Protein AF-A0A920TD44-F1 (afdb_monomer_lite)

pLDDT: mean 79.23, std 12.42, range [38.88, 91.06]

Foldseek 3Di:
DVVPQDDDPLSVQQVLLCVQPVHGDDPVRSVVLVVQLVVQLVVCVVPVVQLVVQQVVVPPRDVVPDDSSNSSSVSVSSVVSNVVVVVVPPD

Secondary structure (DSSP, 8-state):
-TTTS-SSHHHHHHHHHHHHHSSPPPHHHHHHHHHHHHHHHHHHHH-HHHHHHHHHTTSS---TTS-HHHHHHHHHHHHHHHHHHHHHS--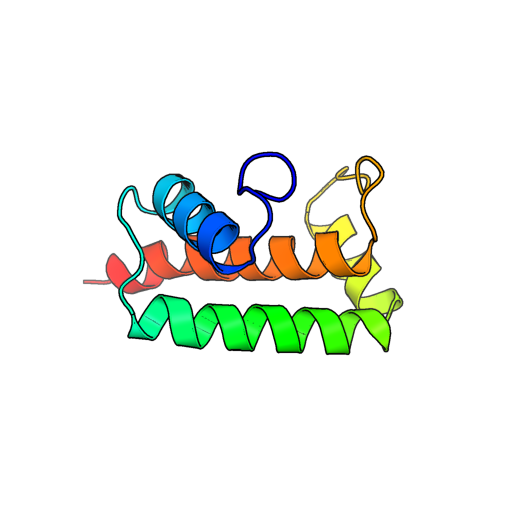

Structure (mmCIF, N/CA/C/O backbone):
data_AF-A0A920TD44-F1
#
_entry.id   AF-A0A920TD44-F1
#
loop_
_atom_site.group_PDB
_atom_site.id
_atom_site.type_symbol
_atom_site.label_atom_id
_atom_site.label_alt_id
_atom_site.label_comp_id
_atom_site.label_asym_id
_atom_site.label_entity_id
_atom_site.label_seq_id
_atom_site.pdbx_PDB_ins_code
_atom_site.Cartn_x
_atom_site.Cartn_y
_atom_site.Cartn_z
_atom_site.occupancy
_atom_site.B_iso_or_equiv
_atom_site.auth_seq_id
_atom_site.auth_comp_id
_atom_site.auth_asym_id
_atom_site.auth_atom_id
_atom_site.pdbx_PDB_model_num
ATOM 1 N N . MET A 1 1 ? -5.727 3.773 -4.996 1.00 66.12 1 MET A N 1
ATOM 2 C CA . MET A 1 1 ? -4.662 4.087 -4.007 1.00 66.12 1 MET A CA 1
ATOM 3 C C . MET A 1 1 ? -3.582 5.002 -4.566 1.00 66.12 1 MET A C 1
ATOM 5 O O . MET A 1 1 ? -3.459 6.098 -4.050 1.00 66.12 1 MET A O 1
ATOM 9 N N . ILE A 1 2 ? -2.841 4.616 -5.611 1.00 69.56 2 ILE A N 1
ATOM 10 C CA . ILE A 1 2 ? -1.719 5.432 -6.129 1.00 69.56 2 ILE A CA 1
ATOM 11 C C . ILE A 1 2 ? -2.192 6.777 -6.718 1.00 69.56 2 ILE A C 1
ATOM 13 O O . ILE A 1 2 ? -1.551 7.798 -6.496 1.00 69.56 2 ILE A O 1
ATOM 17 N N . ARG A 1 3 ? -3.356 6.794 -7.385 1.00 67.31 3 ARG A N 1
ATOM 18 C CA . ARG A 1 3 ? -3.958 8.002 -7.982 1.00 67.31 3 ARG A CA 1
ATOM 19 C C . ARG A 1 3 ? -4.787 8.857 -7.011 1.00 67.31 3 ARG A C 1
ATOM 21 O O . ARG A 1 3 ? -4.876 10.062 -7.179 1.00 67.31 3 ARG A O 1
ATOM 28 N N . GLU A 1 4 ? -5.398 8.234 -6.004 1.00 67.94 4 GLU A N 1
ATOM 29 C CA . GLU A 1 4 ? -6.433 8.865 -5.156 1.00 67.94 4 GLU A CA 1
ATOM 30 C C . GLU A 1 4 ? -6.023 9.027 -3.684 1.00 67.94 4 GLU A C 1
ATOM 32 O O . GLU A 1 4 ? -6.704 9.696 -2.915 1.00 67.94 4 GLU A O 1
ATOM 37 N N . GLY A 1 5 ? -4.925 8.398 -3.260 1.00 62.31 5 GLY A N 1
ATOM 38 C CA . GLY A 1 5 ? -4.500 8.341 -1.859 1.00 62.31 5 GLY A CA 1
ATOM 39 C C . GLY A 1 5 ? -3.713 9.554 -1.375 1.00 62.31 5 GLY A C 1
ATOM 40 O O . GLY A 1 5 ? -3.201 9.515 -0.265 1.00 62.31 5 GLY A O 1
ATOM 41 N N . GLY A 1 6 ? -3.593 10.609 -2.180 1.00 64.56 6 GLY A N 1
ATOM 42 C CA . GLY A 1 6 ? -2.780 11.780 -1.856 1.00 64.56 6 GLY A CA 1
ATOM 43 C C . GLY A 1 6 ? -1.269 11.541 -1.974 1.00 64.56 6 GLY A C 1
ATOM 44 O O . GLY A 1 6 ? -0.809 10.506 -2.469 1.00 64.56 6 GLY A O 1
ATOM 45 N N . SER A 1 7 ? -0.498 12.537 -1.529 1.00 70.94 7 SER A N 1
ATOM 46 C CA . SER A 1 7 ? 0.954 12.639 -1.748 1.00 70.94 7 SER A CA 1
ATOM 47 C C . SER A 1 7 ? 1.809 11.854 -0.749 1.00 70.94 7 SER A C 1
ATOM 49 O O . SER A 1 7 ? 3.023 11.785 -0.922 1.00 70.94 7 SER A O 1
ATOM 51 N N . SER A 1 8 ? 1.213 11.285 0.307 1.00 79.00 8 SER A N 1
ATOM 52 C CA . SER A 1 8 ? 1.945 10.570 1.359 1.00 79.00 8 SER A CA 1
ATOM 53 C C . SER A 1 8 ? 1.558 9.093 1.434 1.00 79.00 8 SER A C 1
ATOM 55 O O . SER A 1 8 ? 0.395 8.722 1.258 1.00 79.00 8 SER A O 1
ATOM 57 N N . ASP A 1 9 ? 2.521 8.237 1.785 1.00 80.00 9 ASP A N 1
ATOM 58 C CA . ASP A 1 9 ? 2.264 6.813 2.034 1.00 80.00 9 ASP A CA 1
ATOM 59 C C . ASP A 1 9 ? 1.222 6.607 3.140 1.00 80.00 9 ASP A C 1
ATOM 61 O O . ASP A 1 9 ? 0.421 5.677 3.084 1.00 80.00 9 ASP A O 1
ATOM 65 N N . ARG A 1 10 ? 1.176 7.501 4.135 1.00 80.38 10 ARG A N 1
ATOM 66 C CA . ARG A 1 10 ? 0.175 7.447 5.207 1.00 80.38 10 ARG A CA 1
ATOM 67 C C . ARG A 1 10 ? -1.237 7.705 4.697 1.00 80.38 10 ARG A C 1
ATOM 69 O O . ARG A 1 10 ? -2.159 7.020 5.133 1.00 80.38 10 ARG A O 1
ATOM 76 N N . ASP A 1 11 ? -1.428 8.656 3.794 1.00 83.50 11 ASP A N 1
ATOM 77 C CA . ASP A 1 11 ? -2.759 8.952 3.258 1.00 83.50 11 ASP A CA 1
ATOM 78 C C . ASP A 1 11 ? -3.220 7.864 2.286 1.00 83.50 11 ASP A C 1
ATOM 80 O O . ASP A 1 11 ? -4.375 7.430 2.338 1.00 83.50 11 ASP A O 1
ATOM 84 N N . ARG A 1 12 ? -2.283 7.299 1.520 1.00 85.94 12 ARG A N 1
ATOM 85 C CA . ARG A 1 12 ? -2.526 6.118 0.686 1.00 85.94 12 ARG A CA 1
ATOM 86 C C . ARG A 1 12 ? -2.915 4.902 1.528 1.00 85.94 12 ARG A C 1
ATOM 88 O O . ARG A 1 12 ? -3.852 4.200 1.155 1.00 85.94 12 ARG A O 1
ATOM 95 N N . LEU A 1 13 ? -2.281 4.692 2.686 1.00 85.44 13 LEU A N 1
ATOM 96 C CA . LEU A 1 13 ? -2.658 3.645 3.645 1.00 85.44 13 LEU A CA 1
ATOM 97 C C . LEU A 1 13 ? -4.036 3.889 4.270 1.00 85.44 13 LEU A C 1
ATOM 99 O O . LEU A 1 13 ? -4.836 2.961 4.349 1.00 85.44 13 LEU A O 1
ATOM 103 N N . LYS A 1 14 ? -4.362 5.124 4.673 1.00 85.62 14 LYS A N 1
ATOM 104 C CA . LYS A 1 14 ? -5.713 5.451 5.168 1.00 85.62 14 LYS A CA 1
ATOM 105 C C . LYS A 1 14 ? -6.774 5.154 4.111 1.00 85.62 14 LYS A C 1
ATOM 107 O O . LYS A 1 14 ? -7.815 4.590 4.439 1.00 85.62 14 LYS A O 1
ATOM 112 N N . LEU A 1 15 ? -6.508 5.515 2.854 1.00 85.50 15 LEU A N 1
ATOM 113 C CA . LEU A 1 15 ? -7.404 5.202 1.748 1.00 85.50 15 LEU A CA 1
ATOM 114 C C . LEU A 1 15 ? -7.519 3.686 1.541 1.00 85.50 15 LEU A C 1
ATOM 116 O O . LEU A 1 15 ? -8.631 3.198 1.383 1.00 85.50 15 LEU A O 1
ATOM 120 N N . ALA A 1 16 ? -6.406 2.946 1.591 1.00 85.62 16 ALA A N 1
ATOM 121 C CA . ALA A 1 16 ? -6.388 1.487 1.473 1.00 85.62 16 ALA A CA 1
ATOM 122 C C . ALA A 1 16 ? -7.323 0.814 2.488 1.00 85.62 16 ALA A C 1
ATOM 124 O O . ALA A 1 16 ? -8.170 0.011 2.110 1.00 85.62 16 ALA A O 1
ATOM 125 N N . PHE A 1 17 ? -7.210 1.190 3.764 1.00 86.31 17 PHE A N 1
ATOM 126 C CA . PHE A 1 17 ? -8.062 0.654 4.830 1.00 86.31 17 PHE A CA 1
ATOM 127 C C . PHE A 1 17 ? -9.515 1.062 4.664 1.00 86.31 17 PHE A C 1
ATOM 129 O O . PHE A 1 17 ? -10.404 0.235 4.832 1.00 86.31 17 PHE A O 1
ATOM 136 N N . ARG A 1 18 ? -9.775 2.319 4.300 1.00 84.94 18 ARG A N 1
ATOM 137 C CA . ARG A 1 18 ? -11.147 2.775 4.087 1.00 84.94 18 ARG A CA 1
ATOM 138 C C . ARG A 1 18 ? -11.824 2.014 2.945 1.00 84.94 18 ARG A C 1
ATOM 140 O O . ARG A 1 18 ? -13.008 1.725 3.051 1.00 84.94 18 ARG A O 1
ATOM 147 N N . LEU A 1 19 ? -11.084 1.694 1.882 1.00 84.12 19 LEU A N 1
ATOM 148 C CA . LEU A 1 19 ? -11.596 0.931 0.741 1.00 84.12 19 LEU A CA 1
ATOM 149 C C . LEU A 1 19 ? -11.794 -0.557 1.060 1.00 84.12 19 LEU A C 1
ATOM 151 O O . LEU A 1 19 ? -12.742 -1.147 0.562 1.00 84.12 19 LEU A O 1
ATOM 155 N N . ALA A 1 20 ? -10.910 -1.158 1.858 1.00 83.88 20 ALA A N 1
ATOM 156 C CA . ALA A 1 20 ? -10.915 -2.601 2.103 1.00 83.88 20 ALA A CA 1
ATOM 157 C C . ALA A 1 20 ? -11.713 -3.031 3.346 1.00 83.88 20 ALA A C 1
ATOM 159 O O . ALA A 1 20 ? -12.328 -4.088 3.335 1.00 83.88 20 ALA A O 1
ATOM 160 N N . VAL A 1 21 ? -11.678 -2.239 4.421 1.00 82.56 21 VAL A N 1
ATOM 161 C CA . VAL A 1 21 ? -12.250 -2.595 5.736 1.00 82.56 21 VAL A CA 1
ATOM 162 C C . VAL A 1 21 ? -13.102 -1.473 6.345 1.00 82.56 21 VAL A C 1
ATOM 164 O O . VAL A 1 21 ? -13.416 -1.510 7.531 1.00 82.56 21 VAL A O 1
ATOM 167 N N . SER A 1 22 ? -13.439 -0.436 5.567 1.00 85.19 22 SER A N 1
ATOM 168 C CA . SER A 1 22 ? -14.337 0.673 5.949 1.00 85.19 22 SER A CA 1
ATOM 169 C C . SER A 1 22 ? -13.982 1.432 7.239 1.00 85.19 22 SER A C 1
ATOM 171 O O . SER A 1 22 ? -14.787 2.213 7.742 1.00 85.19 22 SER A O 1
ATOM 173 N N . ARG A 1 23 ? -12.755 1.285 7.753 1.00 84.62 23 ARG A N 1
ATOM 174 C CA . ARG A 1 23 ? -12.244 1.997 8.936 1.00 84.62 23 ARG A CA 1
ATOM 175 C C . ARG A 1 23 ? -10.898 2.655 8.660 1.00 84.62 23 ARG A C 1
ATOM 177 O O . ARG A 1 23 ? -10.283 2.437 7.621 1.00 84.62 23 ARG A O 1
ATOM 184 N N . LYS A 1 24 ? -10.419 3.467 9.603 1.00 82.06 24 LYS A N 1
ATOM 185 C CA . LYS A 1 24 ? -9.032 3.953 9.592 1.00 82.06 24 LYS A CA 1
ATOM 186 C C . LYS A 1 24 ? -8.104 2.886 10.201 1.00 82.06 24 LYS A C 1
ATOM 188 O O . LYS A 1 24 ? -8.542 2.151 11.092 1.00 82.06 24 LYS A O 1
ATOM 193 N N . PRO A 1 25 ? -6.842 2.793 9.747 1.00 85.19 25 PRO A N 1
ATOM 194 C CA . PRO A 1 25 ? -5.852 1.974 10.430 1.00 85.19 25 PRO A CA 1
ATOM 195 C C . PRO A 1 25 ? -5.561 2.570 11.810 1.00 85.19 25 PRO A C 1
ATOM 197 O O . PRO A 1 25 ? -5.544 3.793 11.973 1.00 85.19 25 PRO A O 1
ATOM 200 N N . THR A 1 26 ? -5.298 1.712 12.787 1.00 87.12 26 THR A N 1
ATOM 201 C CA . THR A 1 26 ? -4.695 2.114 14.064 1.00 87.12 26 THR A CA 1
ATOM 202 C C . THR A 1 26 ? -3.253 2.582 13.844 1.00 87.12 26 THR A C 1
ATOM 204 O O . THR A 1 26 ? -2.643 2.299 12.809 1.00 87.12 26 THR A O 1
ATOM 207 N N . GLU A 1 27 ? -2.662 3.278 14.817 1.00 85.75 27 GLU A N 1
ATOM 208 C CA . GLU A 1 27 ? -1.269 3.736 14.705 1.00 85.75 27 GLU A CA 1
ATOM 209 C C . GLU A 1 27 ? -0.275 2.577 14.530 1.00 85.75 27 GLU A C 1
ATOM 211 O O . GLU A 1 27 ? 0.668 2.683 13.742 1.00 85.75 27 GLU A O 1
ATOM 216 N N . SER A 1 28 ? -0.518 1.446 15.202 1.00 84.38 28 SER A N 1
ATOM 217 C CA . SER A 1 28 ? 0.320 0.246 15.090 1.00 84.38 28 SER A CA 1
ATOM 218 C C . SER A 1 28 ? 0.240 -0.389 13.696 1.00 84.38 28 SER A C 1
ATOM 220 O O . SER A 1 28 ? 1.272 -0.712 13.093 1.00 84.38 28 SER A O 1
ATOM 222 N N . GLU A 1 29 ? -0.969 -0.507 13.135 1.00 85.38 29 GLU A N 1
ATOM 223 C CA . GLU A 1 29 ? -1.187 -1.011 11.772 1.00 85.38 29 GLU A CA 1
ATOM 224 C C . GLU A 1 29 ? -0.562 -0.080 10.733 1.00 85.38 29 GLU A C 1
ATOM 226 O O . GLU A 1 29 ? 0.173 -0.534 9.853 1.00 85.38 29 GLU A O 1
ATOM 231 N N . ALA A 1 30 ? -0.796 1.229 10.865 1.00 85.31 30 ALA A N 1
ATOM 232 C CA . ALA A 1 30 ? -0.233 2.229 9.970 1.00 85.31 30 ALA A CA 1
ATOM 233 C C . ALA A 1 30 ? 1.301 2.202 10.016 1.00 85.31 30 ALA A C 1
ATOM 235 O O . ALA A 1 30 ? 1.945 2.174 8.970 1.00 85.31 30 ALA A O 1
ATOM 236 N N . GLY A 1 31 ? 1.899 2.132 11.209 1.00 85.62 31 GLY A N 1
ATOM 237 C CA . GLY A 1 31 ? 3.348 2.033 11.376 1.00 85.62 31 GLY A CA 1
ATOM 238 C C . GLY A 1 31 ? 3.930 0.760 10.758 1.00 85.62 31 GLY A C 1
ATOM 239 O O . GLY A 1 31 ? 4.948 0.806 10.062 1.00 85.62 31 GLY A O 1
ATOM 240 N N . SER A 1 32 ? 3.275 -0.381 10.969 1.00 87.75 32 SER A N 1
ATOM 241 C CA . SER A 1 32 ? 3.713 -1.667 10.419 1.00 87.75 32 SER A CA 1
ATOM 242 C C . SER A 1 32 ? 3.620 -1.705 8.898 1.00 87.75 32 SER A C 1
ATOM 244 O O . SER A 1 32 ? 4.560 -2.161 8.239 1.00 87.75 32 SER A O 1
ATOM 246 N N . LEU A 1 33 ? 2.546 -1.155 8.331 1.00 87.44 33 LEU A N 1
ATOM 247 C CA . LEU A 1 33 ? 2.354 -1.104 6.889 1.00 87.44 33 LEU A CA 1
ATOM 248 C C . LEU A 1 33 ? 3.210 -0.046 6.206 1.00 87.44 33 LEU A C 1
ATOM 250 O O . LEU A 1 33 ? 3.720 -0.325 5.129 1.00 87.44 33 LEU A O 1
ATOM 254 N N . SER A 1 34 ? 3.478 1.104 6.830 1.00 87.94 34 SER A N 1
ATOM 255 C CA . SER A 1 34 ? 4.469 2.054 6.307 1.00 87.94 34 SER A CA 1
ATOM 256 C C . SER A 1 34 ? 5.846 1.397 6.195 1.00 87.94 34 SER A C 1
ATOM 258 O O . SER A 1 34 ? 6.476 1.457 5.141 1.00 87.94 34 SER A O 1
ATOM 260 N N . ARG A 1 35 ? 6.287 0.668 7.232 1.00 89.38 35 ARG A N 1
ATOM 261 C CA . ARG A 1 35 ? 7.538 -0.107 7.162 1.00 89.38 35 ARG A CA 1
ATOM 262 C C . ARG A 1 35 ? 7.483 -1.184 6.076 1.00 89.38 35 ARG A C 1
ATOM 264 O O . ARG A 1 35 ? 8.489 -1.433 5.416 1.00 89.38 35 ARG A O 1
ATOM 271 N N . PHE A 1 36 ? 6.336 -1.837 5.898 1.00 89.44 36 PHE A N 1
ATOM 272 C CA . PHE A 1 36 ? 6.147 -2.844 4.856 1.00 89.44 36 PHE A CA 1
ATOM 273 C C . PHE A 1 36 ? 6.252 -2.242 3.449 1.00 89.44 36 PHE A C 1
ATOM 275 O O . PHE A 1 36 ? 7.031 -2.765 2.655 1.00 89.44 36 PHE A O 1
ATOM 282 N N . VAL A 1 37 ? 5.569 -1.123 3.169 1.00 88.62 37 VAL A N 1
ATOM 283 C CA . VAL A 1 37 ? 5.658 -0.377 1.898 1.00 88.62 37 VAL A CA 1
ATOM 284 C C . VAL A 1 37 ? 7.116 -0.050 1.592 1.00 88.62 37 VAL A C 1
ATOM 286 O O . VAL A 1 37 ? 7.607 -0.410 0.526 1.00 88.62 37 VAL A O 1
ATOM 289 N N . SER A 1 38 ? 7.850 0.543 2.541 1.00 89.31 38 SER A N 1
ATOM 290 C CA . SER A 1 38 ? 9.259 0.894 2.329 1.00 89.31 38 SER A CA 1
ATOM 291 C C . SER A 1 38 ? 10.138 -0.328 2.038 1.00 89.31 38 SER A C 1
ATOM 293 O O . SER A 1 38 ? 11.049 -0.246 1.213 1.00 89.31 38 SER A O 1
ATOM 295 N N . ARG A 1 39 ? 9.878 -1.477 2.679 1.00 90.06 39 ARG A N 1
ATOM 296 C CA . ARG A 1 39 ? 10.595 -2.728 2.376 1.00 90.06 39 ARG A CA 1
ATOM 297 C C . ARG A 1 39 ? 10.269 -3.251 0.979 1.00 90.06 39 ARG A C 1
ATOM 299 O O . ARG A 1 39 ? 11.188 -3.664 0.279 1.00 90.06 39 ARG A O 1
ATOM 306 N N . GLN A 1 40 ? 9.001 -3.217 0.566 1.00 90.38 40 GLN A N 1
ATOM 307 C CA . GLN A 1 40 ? 8.605 -3.648 -0.778 1.00 90.38 40 GLN A CA 1
ATOM 308 C C . GLN A 1 40 ? 9.186 -2.730 -1.855 1.00 90.38 40 GLN A C 1
ATOM 310 O O . GLN A 1 40 ? 9.724 -3.226 -2.836 1.00 90.38 40 GLN A O 1
ATOM 315 N N . MET A 1 41 ? 9.177 -1.414 -1.636 1.00 89.12 41 MET A N 1
ATOM 316 C CA . MET A 1 41 ? 9.814 -0.444 -2.531 1.00 89.12 41 MET A CA 1
ATOM 317 C C . MET A 1 41 ? 11.303 -0.748 -2.729 1.00 89.12 41 MET A C 1
ATOM 319 O O . MET A 1 41 ? 11.763 -0.839 -3.862 1.00 89.12 41 MET A O 1
ATOM 323 N N . LYS A 1 42 ? 12.053 -0.978 -1.641 1.00 91.06 42 LYS A N 1
ATOM 324 C CA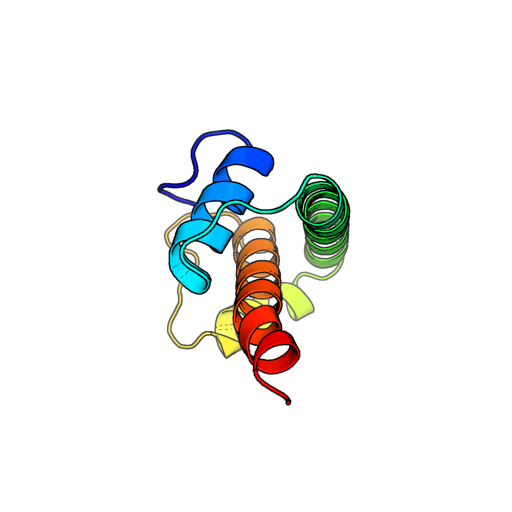 . LYS A 1 42 ? 13.476 -1.348 -1.727 1.00 91.06 42 LYS A CA 1
ATOM 325 C C . LYS A 1 42 ? 13.676 -2.675 -2.457 1.00 91.06 42 LYS A C 1
ATOM 327 O O . LYS A 1 42 ? 14.516 -2.758 -3.344 1.00 91.06 42 LYS A O 1
ATOM 332 N N . ARG A 1 43 ? 12.875 -3.690 -2.122 1.00 89.00 43 ARG A N 1
ATOM 333 C CA . ARG A 1 43 ? 12.944 -5.014 -2.753 1.00 89.00 43 ARG A CA 1
ATOM 334 C C . ARG A 1 43 ? 12.696 -4.936 -4.258 1.00 89.00 43 ARG A C 1
ATOM 336 O O . ARG A 1 43 ? 13.480 -5.472 -5.026 1.00 89.00 43 ARG A O 1
ATOM 343 N N . PHE A 1 44 ? 11.628 -4.267 -4.678 1.00 88.50 44 PHE A N 1
ATOM 344 C CA . PHE A 1 44 ? 11.255 -4.150 -6.088 1.00 88.50 44 PHE A CA 1
ATOM 345 C C . PHE A 1 44 ? 12.121 -3.154 -6.865 1.00 88.50 44 PHE A C 1
ATOM 347 O O . PHE A 1 44 ? 12.111 -3.175 -8.092 1.00 88.50 44 PHE A O 1
ATOM 354 N N . ALA A 1 45 ? 12.874 -2.289 -6.180 1.00 88.06 45 ALA A N 1
ATOM 355 C CA . ALA A 1 45 ? 13.917 -1.484 -6.807 1.00 88.06 45 ALA A CA 1
ATOM 356 C C . ALA A 1 45 ? 15.144 -2.338 -7.171 1.00 88.06 45 ALA A C 1
ATOM 358 O O . ALA A 1 45 ? 15.765 -2.099 -8.200 1.00 88.06 45 ALA A O 1
ATOM 359 N N . THR A 1 46 ? 15.477 -3.345 -6.354 1.00 89.75 46 THR A N 1
ATOM 360 C CA . THR A 1 46 ? 16.606 -4.262 -6.605 1.00 89.75 46 THR A CA 1
ATOM 361 C C . THR A 1 46 ? 16.226 -5.506 -7.410 1.00 89.75 46 THR A C 1
ATOM 363 O O . THR A 1 46 ? 17.088 -6.128 -8.015 1.00 89.75 46 THR A O 1
ATOM 366 N N . ASP A 1 47 ? 14.946 -5.880 -7.414 1.00 89.12 47 ASP A N 1
ATOM 367 C CA . ASP A 1 47 ? 14.424 -7.085 -8.061 1.00 89.12 47 ASP A CA 1
ATOM 368 C C . ASP A 1 47 ? 13.205 -6.732 -8.924 1.00 89.12 47 ASP A C 1
ATOM 370 O O . ASP A 1 47 ? 12.041 -6.824 -8.512 1.00 89.12 47 ASP A O 1
ATOM 374 N N . LYS A 1 48 ? 13.501 -6.285 -10.147 1.00 85.81 48 LYS A N 1
ATOM 375 C CA . LYS A 1 48 ? 12.489 -5.899 -11.133 1.00 85.81 48 LYS A CA 1
ATOM 376 C C . LYS A 1 48 ? 11.631 -7.092 -11.568 1.00 85.81 48 LYS A C 1
ATOM 378 O O . LYS A 1 48 ? 10.429 -6.926 -11.750 1.00 85.81 48 LYS A O 1
ATOM 383 N N . ALA A 1 49 ? 12.209 -8.291 -11.662 1.00 87.19 49 ALA A N 1
ATOM 384 C CA . ALA A 1 49 ? 11.483 -9.502 -12.044 1.00 87.19 49 ALA A CA 1
ATOM 385 C C . ALA A 1 49 ? 10.401 -9.859 -11.011 1.00 87.19 49 ALA A C 1
ATOM 387 O O . ALA A 1 49 ? 9.269 -10.191 -11.372 1.00 87.19 49 ALA A O 1
ATOM 388 N N . ALA A 1 50 ? 10.700 -9.721 -9.714 1.00 85.19 50 ALA A N 1
ATOM 389 C CA . ALA A 1 50 ? 9.689 -9.872 -8.673 1.00 85.19 50 ALA A CA 1
ATOM 390 C C . ALA A 1 50 ? 8.581 -8.812 -8.781 1.00 85.19 50 ALA A C 1
ATOM 392 O O . ALA A 1 50 ? 7.412 -9.138 -8.565 1.00 85.19 50 ALA A O 1
ATOM 393 N N . ALA A 1 51 ? 8.921 -7.570 -9.142 1.00 85.69 51 ALA A N 1
ATOM 394 C CA . ALA A 1 51 ? 7.936 -6.511 -9.349 1.00 85.69 51 ALA A CA 1
ATOM 395 C C . ALA A 1 51 ? 6.994 -6.840 -10.522 1.00 85.69 51 ALA A C 1
ATOM 397 O O . ALA A 1 51 ? 5.775 -6.802 -10.359 1.00 85.69 51 ALA A O 1
ATOM 398 N N . GLU A 1 52 ? 7.542 -7.254 -11.669 1.00 85.44 52 GLU A N 1
ATOM 399 C CA . GLU A 1 52 ? 6.770 -7.681 -12.846 1.00 85.44 52 GLU A C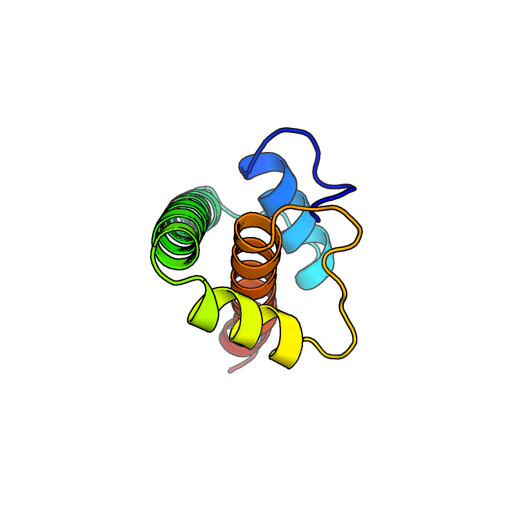A 1
ATOM 400 C C . GLU A 1 52 ? 5.849 -8.854 -12.517 1.00 85.44 52 GLU A C 1
ATOM 402 O O . GLU A 1 52 ? 4.680 -8.846 -12.903 1.00 85.44 52 GLU A O 1
ATOM 407 N N . LYS A 1 53 ? 6.329 -9.828 -11.737 1.00 86.06 53 LYS A N 1
ATOM 408 C CA . LYS A 1 53 ? 5.516 -10.964 -11.293 1.00 86.06 53 LYS A CA 1
ATOM 409 C C . LYS A 1 53 ? 4.335 -10.524 -10.431 1.00 86.06 53 LYS A C 1
ATOM 411 O O . LYS A 1 53 ? 3.235 -11.040 -10.607 1.00 86.06 53 LYS A O 1
ATOM 416 N N . VAL A 1 54 ? 4.536 -9.577 -9.514 1.00 84.06 54 VAL A N 1
ATOM 417 C CA . VAL A 1 54 ? 3.457 -9.054 -8.658 1.00 84.06 54 VAL A CA 1
ATOM 418 C C . VAL A 1 54 ? 2.418 -8.293 -9.476 1.00 84.06 54 VAL A C 1
ATOM 420 O O . VAL A 1 54 ? 1.222 -8.494 -9.259 1.00 84.06 54 VAL A O 1
ATOM 423 N N . VAL A 1 55 ? 2.859 -7.459 -10.421 1.00 82.62 55 VAL A N 1
ATOM 424 C CA . VAL A 1 55 ? 1.962 -6.698 -11.303 1.00 82.62 55 VAL A CA 1
ATOM 425 C C . VAL A 1 55 ? 1.179 -7.632 -12.226 1.00 82.62 55 VAL A C 1
ATOM 427 O O . VAL A 1 55 ? -0.045 -7.545 -12.281 1.00 82.62 55 VAL A O 1
ATOM 430 N N . SER A 1 56 ? 1.856 -8.595 -12.857 1.00 81.25 56 SER A N 1
ATOM 431 C CA . SER A 1 56 ? 1.237 -9.576 -13.763 1.00 81.25 56 SER A CA 1
ATOM 432 C C . SER A 1 56 ? 0.270 -10.513 -13.034 1.00 81.25 56 SER A C 1
ATOM 434 O O . SER A 1 56 ? -0.776 -10.878 -13.563 1.00 81.25 56 SER A O 1
ATOM 436 N N . ALA A 1 57 ? 0.567 -10.867 -11.779 1.00 74.69 57 ALA A N 1
ATOM 437 C CA . ALA A 1 57 ? -0.337 -11.651 -10.938 1.00 74.69 57 ALA A CA 1
ATOM 438 C C . ALA A 1 57 ? -1.596 -10.873 -10.508 1.00 74.69 57 ALA A C 1
ATOM 440 O O . ALA A 1 57 ? -2.496 -11.461 -9.915 1.00 74.69 57 ALA A O 1
ATOM 441 N N . GLY A 1 58 ? -1.650 -9.559 -10.745 1.00 63.69 58 GLY A N 1
ATOM 442 C CA . GLY A 1 58 ? -2.840 -8.722 -10.589 1.00 63.69 58 GLY A CA 1
ATOM 443 C C . GLY A 1 58 ? -3.704 -8.624 -11.855 1.00 63.69 58 GLY A C 1
ATOM 444 O O . GLY A 1 58 ? -4.570 -7.754 -11.909 1.00 63.69 58 GLY A O 1
ATOM 445 N N . GLY A 1 59 ? -3.464 -9.458 -12.877 1.00 63.84 59 GLY A N 1
ATOM 446 C CA . GLY A 1 59 ? -4.184 -9.452 -14.158 1.00 63.84 59 GLY A CA 1
ATOM 447 C C . GLY A 1 59 ? -3.569 -8.508 -15.201 1.00 63.84 59 GLY A C 1
ATOM 448 O O . GLY A 1 59 ? -2.384 -8.192 -15.136 1.00 63.84 59 GLY A O 1
ATOM 449 N N . ASN A 1 60 ? -4.382 -8.011 -16.146 1.00 54.38 60 ASN A N 1
ATOM 450 C CA . ASN A 1 60 ? -4.011 -7.062 -17.224 1.00 54.38 60 ASN A CA 1
ATOM 451 C C . ASN A 1 60 ? -3.677 -5.634 -16.737 1.00 54.38 60 ASN A C 1
ATOM 453 O O . ASN A 1 60 ? -3.862 -4.637 -17.438 1.00 54.38 60 ASN A O 1
ATOM 457 N N . SER A 1 61 ? -3.187 -5.531 -15.512 1.00 57.19 61 SER A N 1
ATOM 458 C CA . SER A 1 61 ? -2.872 -4.296 -14.823 1.00 57.19 61 SER A CA 1
ATOM 459 C C . SER A 1 61 ? -1.564 -3.725 -15.369 1.00 57.19 61 SER A C 1
ATOM 461 O O . SER A 1 61 ? -0.493 -3.941 -14.810 1.00 57.19 61 SER A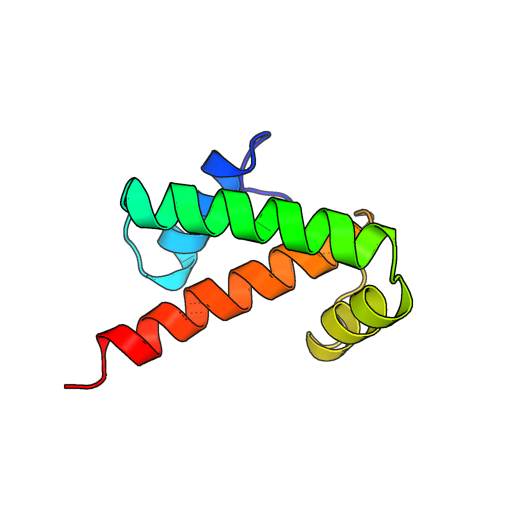 O 1
ATOM 463 N N . THR A 1 62 ? -1.621 -3.003 -16.490 1.00 62.91 62 THR A N 1
ATOM 464 C CA . THR A 1 62 ? -0.491 -2.164 -16.914 1.00 62.91 62 THR A CA 1
ATOM 465 C C . THR A 1 62 ? -0.212 -1.138 -15.818 1.00 62.91 62 THR A C 1
ATOM 467 O O . THR A 1 62 ? -1.121 -0.744 -15.087 1.00 62.91 62 THR A O 1
ATOM 470 N N . THR A 1 63 ? 1.029 -0.669 -15.678 1.00 67.19 63 THR A N 1
ATOM 471 C CA . THR A 1 63 ? 1.393 0.247 -14.581 1.00 67.19 63 THR A CA 1
ATOM 472 C C . THR A 1 63 ? 0.693 1.614 -14.660 1.00 67.19 63 THR A C 1
ATOM 474 O O . THR A 1 63 ? 0.915 2.454 -13.793 1.00 67.19 63 THR A O 1
ATOM 477 N N . GLN A 1 64 ? -0.170 1.847 -15.664 1.00 70.12 64 GLN A N 1
ATOM 478 C CA . GLN A 1 64 ? -0.949 3.075 -15.885 1.00 70.12 64 GLN A CA 1
A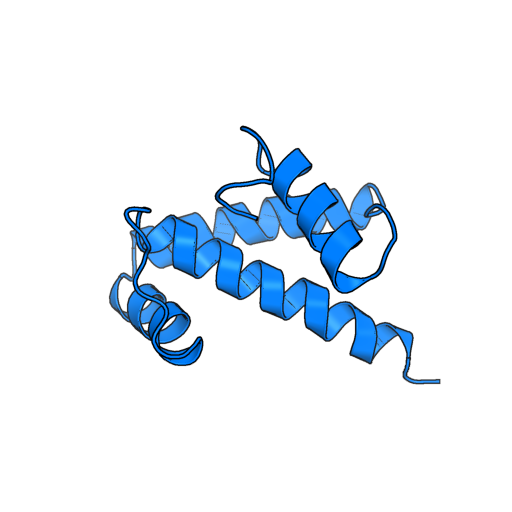TOM 479 C C . GLN A 1 64 ? -0.072 4.341 -15.824 1.00 70.12 64 GLN A C 1
ATOM 481 O O . GLN A 1 64 ? -0.497 5.377 -15.323 1.00 70.12 64 GLN A O 1
ATOM 486 N N . GLY A 1 65 ? 1.178 4.243 -16.292 1.00 73.69 65 GLY A N 1
ATOM 487 C CA . GLY A 1 65 ? 2.155 5.338 -16.262 1.00 73.69 65 GLY A CA 1
ATOM 488 C C . GLY A 1 65 ? 2.925 5.501 -14.944 1.00 73.69 65 GLY A C 1
ATOM 489 O O . GLY A 1 65 ? 3.792 6.365 -14.863 1.00 73.69 65 GLY A O 1
ATOM 490 N N . HIS A 1 66 ? 2.669 4.675 -13.925 1.00 78.25 66 HIS A N 1
ATOM 491 C CA . HIS A 1 66 ? 3.416 4.691 -12.665 1.00 78.25 66 HIS A CA 1
ATOM 492 C C . HIS A 1 66 ? 4.691 3.832 -12.722 1.00 78.25 66 HIS A C 1
ATOM 494 O O . HIS A 1 66 ? 4.756 2.858 -13.485 1.00 78.25 66 HIS A O 1
ATOM 500 N N . PRO A 1 67 ? 5.699 4.137 -11.880 1.00 84.88 67 PRO A N 1
ATOM 501 C CA . PRO A 1 67 ? 6.861 3.276 -11.708 1.00 84.88 67 PRO A CA 1
ATOM 502 C C . PRO A 1 67 ? 6.438 1.862 -11.303 1.00 84.88 67 PRO A C 1
ATOM 504 O O . PRO A 1 67 ? 5.674 1.674 -10.355 1.00 84.88 67 PRO A O 1
ATOM 507 N N . LEU A 1 68 ? 6.977 0.856 -11.992 1.00 85.19 68 LEU A N 1
ATOM 508 C CA . LEU A 1 68 ? 6.685 -0.556 -11.733 1.00 85.19 68 LEU A CA 1
ATOM 509 C C . LEU A 1 68 ? 6.910 -0.940 -10.260 1.00 85.19 68 LEU A C 1
ATOM 511 O O . LEU A 1 68 ? 6.105 -1.657 -9.673 1.00 85.19 68 LEU A O 1
ATOM 515 N N . THR A 1 69 ? 7.978 -0.417 -9.657 1.00 87.00 69 THR A N 1
ATOM 516 C CA . THR A 1 69 ? 8.321 -0.600 -8.242 1.00 87.00 69 THR A CA 1
ATOM 517 C C . THR A 1 69 ? 7.214 -0.107 -7.313 1.00 87.00 69 THR A C 1
ATOM 519 O O . THR A 1 69 ? 6.804 -0.829 -6.404 1.00 87.00 69 THR A O 1
ATOM 522 N N . GLU A 1 70 ? 6.705 1.104 -7.559 1.00 84.75 70 GLU A N 1
ATOM 523 C CA . GLU A 1 70 ? 5.621 1.697 -6.775 1.00 84.75 70 GLU A CA 1
ATOM 524 C C . GLU A 1 70 ? 4.330 0.903 -6.957 1.00 84.75 70 GLU A C 1
ATOM 526 O O . GLU A 1 70 ? 3.671 0.562 -5.974 1.00 84.75 70 GLU A O 1
ATOM 531 N N . TYR A 1 71 ? 4.010 0.543 -8.200 1.00 86.62 71 TYR A N 1
ATOM 532 C CA . TYR A 1 71 ? 2.832 -0.253 -8.510 1.00 86.62 71 TYR A CA 1
ATOM 533 C C . TYR A 1 71 ? 2.857 -1.600 -7.775 1.00 86.62 71 TYR A C 1
ATOM 535 O O . TYR A 1 71 ? 1.936 -1.908 -7.020 1.00 86.62 71 TYR A O 1
ATOM 543 N N . ALA A 1 72 ? 3.949 -2.359 -7.901 1.00 88.06 72 ALA A N 1
ATOM 544 C CA . ALA A 1 72 ? 4.118 -3.650 -7.241 1.00 88.06 72 ALA A CA 1
ATOM 545 C C . ALA A 1 72 ? 4.070 -3.542 -5.706 1.00 88.06 72 ALA A C 1
ATOM 547 O O . ALA A 1 72 ? 3.428 -4.365 -5.046 1.00 88.06 72 ALA A O 1
ATOM 548 N N . ALA A 1 73 ? 4.698 -2.513 -5.124 1.00 89.38 73 ALA A N 1
ATOM 549 C CA . ALA A 1 73 ? 4.671 -2.284 -3.680 1.00 89.38 73 ALA A CA 1
ATOM 550 C C . ALA A 1 73 ? 3.240 -2.069 -3.166 1.00 89.38 73 ALA A C 1
ATOM 552 O O . ALA A 1 73 ? 2.828 -2.709 -2.195 1.00 89.38 73 ALA A O 1
ATOM 553 N N . TRP A 1 74 ? 2.451 -1.228 -3.839 1.00 87.69 74 TRP A N 1
ATOM 554 C CA . TRP A 1 74 ? 1.064 -0.972 -3.449 1.00 87.69 74 TRP A CA 1
ATOM 555 C C . TRP A 1 74 ? 0.124 -2.138 -3.753 1.00 87.69 74 TRP A C 1
ATOM 557 O O . TRP A 1 74 ? -0.804 -2.364 -2.979 1.00 87.69 74 TRP A O 1
ATOM 567 N N . THR A 1 75 ? 0.378 -2.931 -4.797 1.00 87.56 75 THR A N 1
ATOM 568 C CA . THR A 1 75 ? -0.335 -4.198 -5.025 1.00 87.56 75 THR A CA 1
ATOM 569 C C . THR A 1 75 ? -0.096 -5.178 -3.875 1.00 87.56 75 THR A C 1
ATOM 571 O O . THR A 1 75 ? -1.040 -5.802 -3.390 1.00 87.56 75 THR A O 1
ATOM 574 N N . ALA A 1 76 ? 1.142 -5.298 -3.385 1.00 87.75 76 ALA A N 1
ATOM 575 C CA . ALA A 1 76 ? 1.450 -6.145 -2.234 1.00 87.75 76 ALA A CA 1
ATOM 576 C C . ALA A 1 76 ? 0.749 -5.651 -0.957 1.00 87.75 76 ALA A C 1
ATOM 578 O O . ALA A 1 76 ? 0.188 -6.450 -0.211 1.00 87.75 76 ALA A O 1
ATOM 579 N N . VAL A 1 77 ? 0.724 -4.336 -0.725 1.00 87.81 77 VAL A N 1
ATOM 580 C CA . VAL A 1 77 ? 0.000 -3.729 0.407 1.00 87.81 77 VAL A CA 1
ATOM 581 C C . VAL A 1 77 ? -1.497 -3.994 0.304 1.00 87.81 77 VAL A C 1
ATOM 583 O O . VAL A 1 77 ? -2.101 -4.393 1.293 1.00 87.81 77 VAL A O 1
ATOM 586 N N . ALA A 1 78 ? -2.085 -3.842 -0.886 1.00 85.75 78 ALA A N 1
ATOM 587 C CA . ALA A 1 78 ? -3.492 -4.144 -1.132 1.00 85.75 78 ALA A CA 1
ATOM 588 C C . ALA A 1 78 ? -3.827 -5.580 -0.719 1.00 85.75 78 ALA A C 1
ATOM 590 O O . ALA A 1 78 ? -4.787 -5.797 0.010 1.00 85.75 78 ALA A O 1
ATOM 591 N N . ARG A 1 79 ? -2.991 -6.550 -1.114 1.00 85.94 79 ARG A N 1
ATOM 592 C CA . ARG A 1 79 ? -3.156 -7.956 -0.718 1.00 85.94 79 ARG A CA 1
ATOM 593 C C . ARG A 1 79 ? -3.124 -8.125 0.796 1.00 85.94 79 ARG A C 1
ATOM 595 O O . ARG A 1 79 ? -3.976 -8.826 1.322 1.00 85.94 79 ARG A O 1
ATOM 602 N N . VAL A 1 80 ? -2.188 -7.482 1.495 1.00 86.31 80 VAL A N 1
ATOM 603 C CA . VAL A 1 80 ? -2.110 -7.562 2.964 1.00 86.31 80 VAL A CA 1
ATOM 604 C C . VAL A 1 80 ? -3.363 -6.975 3.615 1.00 86.31 80 VAL A C 1
ATOM 606 O O . VAL A 1 80 ? -3.938 -7.610 4.490 1.00 86.31 80 VAL A O 1
ATOM 609 N N . VAL A 1 81 ? -3.822 -5.802 3.171 1.00 83.94 81 VAL A N 1
ATOM 610 C CA . VAL A 1 81 ? -5.019 -5.152 3.733 1.00 83.94 81 VAL A CA 1
ATOM 611 C C . VAL A 1 81 ? -6.295 -5.948 3.420 1.00 83.94 81 VAL A C 1
ATOM 613 O O . VAL A 1 81 ? -7.172 -6.043 4.270 1.00 83.94 81 VAL A O 1
ATOM 616 N N . LEU A 1 82 ? -6.396 -6.569 2.242 1.00 81.06 82 LEU A N 1
ATOM 617 C CA . LEU A 1 82 ? -7.521 -7.443 1.894 1.00 81.06 82 LEU A CA 1
ATOM 618 C C . LEU A 1 82 ? -7.498 -8.759 2.688 1.00 81.06 82 LEU A C 1
ATOM 620 O O . LEU A 1 82 ? -8.547 -9.222 3.118 1.00 81.06 82 LEU A O 1
ATOM 624 N N . ASN A 1 83 ? -6.317 -9.332 2.948 1.00 79.62 83 ASN A N 1
ATOM 625 C CA . ASN A 1 83 ? -6.175 -10.529 3.791 1.00 79.62 83 ASN A CA 1
ATOM 626 C C . ASN A 1 83 ? -6.359 -10.236 5.291 1.00 79.62 83 ASN A C 1
ATOM 628 O O . ASN A 1 83 ? -6.686 -11.139 6.058 1.00 79.62 83 ASN A O 1
ATOM 632 N N . LEU A 1 84 ? -6.190 -8.982 5.720 1.00 72.00 84 LEU A N 1
ATOM 633 C CA . LEU A 1 84 ? -6.507 -8.543 7.083 1.00 72.00 84 LEU A CA 1
ATOM 634 C C . LEU A 1 84 ? -7.988 -8.774 7.426 1.00 72.00 84 LEU A C 1
ATOM 636 O O . LEU A 1 84 ? -8.297 -9.046 8.580 1.00 72.00 84 LEU A O 1
ATOM 640 N N . HIS A 1 85 ? -8.900 -8.727 6.446 1.00 58.47 85 HIS A N 1
ATOM 641 C CA . HIS A 1 85 ? -10.309 -9.061 6.685 1.00 58.47 85 HIS A CA 1
ATOM 642 C C . HIS A 1 85 ? -10.502 -10.562 6.986 1.00 58.47 85 HIS A C 1
ATOM 644 O O . HIS A 1 85 ? -11.239 -10.903 7.906 1.00 58.47 85 HIS A O 1
ATOM 650 N N . GLU A 1 86 ? -9.778 -11.455 6.295 1.00 50.81 86 GLU A N 1
ATOM 651 C CA . GLU A 1 86 ? -9.864 -12.912 6.510 1.00 50.81 86 GLU A CA 1
ATOM 652 C C . GLU A 1 86 ? -9.281 -13.345 7.860 1.00 50.81 86 GLU A C 1
ATOM 654 O O . GLU A 1 86 ? -9.684 -14.364 8.418 1.00 50.81 86 GLU A O 1
ATOM 659 N N . THR A 1 87 ? -8.334 -12.572 8.402 1.00 48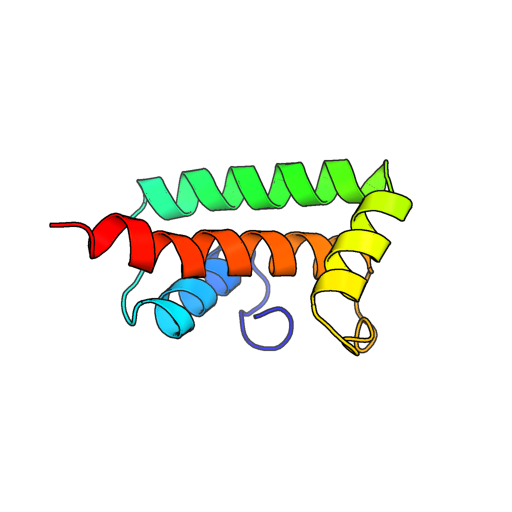.50 87 THR A N 1
ATOM 660 C CA . THR A 1 87 ? -7.769 -12.820 9.738 1.00 48.50 87 THR A CA 1
ATOM 661 C C . THR A 1 87 ? -8.647 -12.280 10.865 1.00 48.50 87 THR A C 1
ATOM 663 O O . THR A 1 87 ? -8.555 -12.791 11.974 1.00 48.50 87 THR A O 1
ATOM 666 N N . ILE A 1 88 ? -9.500 -11.282 10.599 1.00 51.56 88 ILE A N 1
ATOM 667 C CA . ILE A 1 88 ? -10.444 -10.725 11.583 1.00 51.56 88 ILE A CA 1
ATOM 668 C C . ILE A 1 88 ? -11.758 -11.524 11.617 1.00 51.56 88 ILE A C 1
ATOM 670 O O . ILE A 1 88 ? -12.362 -11.631 12.675 1.00 51.56 88 ILE A O 1
ATOM 674 N N . SER A 1 89 ? -12.195 -12.111 10.496 1.00 44.25 89 SER A N 1
ATOM 675 C CA . SER A 1 89 ? -13.458 -12.871 10.413 1.00 44.25 89 SER A CA 1
ATOM 676 C C . SER A 1 89 ? -13.341 -14.375 10.698 1.00 44.25 89 SER A C 1
ATOM 678 O O . SER A 1 89 ? -14.321 -15.096 10.525 1.00 44.25 89 SER A O 1
ATOM 680 N N . ARG A 1 90 ? -12.174 -14.877 11.118 1.00 38.88 90 ARG A N 1
ATOM 681 C CA . ARG A 1 90 ? -12.046 -16.249 11.632 1.00 38.88 90 ARG A CA 1
ATOM 682 C C . ARG A 1 90 ? -12.320 -16.251 13.135 1.00 38.88 90 ARG A C 1
ATOM 684 O O . ARG A 1 90 ? -11.386 -16.162 13.928 1.00 38.88 90 ARG A O 1
ATOM 691 N N . GLU A 1 91 ? -13.600 -16.343 13.475 1.00 40.19 91 GLU A N 1
ATOM 692 C CA . GLU A 1 91 ? -14.103 -16.751 14.794 1.00 40.19 91 GLU A CA 1
ATOM 693 C C . GLU A 1 91 ? -14.559 -18.214 14.743 1.00 40.19 91 GLU A C 1
ATOM 695 O O . GLU A 1 91 ? -15.129 -18.616 13.698 1.00 40.19 91 GLU A O 1
#

Radius of gyration: 13.03 Å; chains: 1; bounding box: 31×29×32 Å

Sequence (91 aa):
MIREGGSSDRDRLKLAFRLAVSRKPTESEAGSLSRFVSRQMKRFATDKAAAEKVVSAGGNSTTQGHPLTEYAAWTAVARVVLNLHETISRE